Protein AF-A0A9P6ADE8-F1 (afdb_monomer)

Secondary structure (DSSP, 8-state):
-PPPPPHHHHHHHHHHHHHHHHHHHHHHHHHHHHHHTTTTTS----------TT-S--EEEEEEEE--STT--EEEEEEEE-SSS-HHHHHHHTTEEES-SSS-SEEEEHHHHHHHHHHHHHHTTSS-TT--

Sequence (132 aa):
MSASQPWWEKSKEIVADHWKHLLPTLVWPFMHWCQETSYGWHEGPGPVPINCECRKNSCRVEVTAVYMDHECRLENHLLSYCECHPLALTLLGIGLFPASLICPSIAFSLGHLLVVSKLFIHISPTLLPGAA

Radius of gyration: 17.83 Å; Cα contacts (8 Å, |Δi|>4): 152; chains: 1; bounding box: 40×43×54 Å

Nearest PDB structures (foldseek):
  7xt1-assembly1_A  TM=4.534E-01  e=1.500E+00  Bacillus subtilis subsp. subtilis str. 168
  4m8n-assembly1_A  TM=2.857E-01  e=2.223E+00  Danio rerio
  1xct-assembly1_L  TM=3.753E-01  e=4.011E+00  Finegoldia magna ATCC 29328
  4m8n-assembly1_D  TM=2.805E-01  e=3.756E+00  Danio rerio

Foldseek 3Di:
DDDDDDPVVVVVVVQVVVCVVCVVVVVVLLVVQCVQCVLVVRQAPAQDPPPDPVPPAWDWAWAFEFEPDPVRDTDIDTDIADPVRQPQSRQSNRQWGFPGRPHGNYIYGRSVVVVVVVCVVVVPPPPDPPDD

InterPro domains:
  IPR041320 CxC1-like cysteine cluster associated with KDZ transposases [PF18802] (50-119)

Organism: NCBI:txid1448309

pLDDT: mean 80.59, std 12.98, range [40.47, 95.62]

Mean predicted aligned error: 8.83 Å

Solvent-accessible surface area (backbone atoms only — not comparable to full-atom values): 7927 Å² total; per-residue (Å²): 133,83,79,77,76,60,71,64,60,59,48,50,52,54,52,52,52,52,45,67,67,46,50,72,71,46,50,61,56,48,54,50,44,31,63,76,8,63,55,59,78,40,84,57,66,61,79,73,78,84,85,64,86,75,80,76,56,76,46,75,48,64,26,38,36,41,38,80,59,102,79,54,47,75,46,79,43,83,42,73,27,30,90,92,46,40,57,63,58,54,32,32,57,53,45,24,41,60,77,40,90,88,73,40,58,39,24,36,32,43,44,47,52,53,51,54,52,52,46,56,67,70,69,58,80,74,86,65,91,79,87,125

Structure (mmCIF, N/CA/C/O backbone):
data_AF-A0A9P6ADE8-F1
#
_entry.id   AF-A0A9P6ADE8-F1
#
loop_
_atom_site.group_PDB
_atom_site.id
_atom_site.type_symbol
_atom_site.label_atom_id
_atom_site.label_alt_id
_atom_site.label_comp_id
_atom_site.label_asym_id
_atom_site.label_entity_id
_atom_site.label_seq_id
_atom_site.pdbx_PDB_ins_code
_atom_site.Cartn_x
_atom_site.Cartn_y
_atom_site.Cartn_z
_atom_site.occupancy
_atom_site.B_iso_or_equiv
_atom_site.auth_seq_id
_atom_site.auth_comp_id
_atom_site.auth_asym_id
_atom_site.auth_atom_id
_atom_site.pdbx_PDB_model_num
ATOM 1 N N . MET A 1 1 ? -16.025 -3.004 40.584 1.00 40.62 1 MET A N 1
ATOM 2 C CA . MET A 1 1 ? -15.854 -1.897 39.619 1.00 40.62 1 MET A CA 1
ATOM 3 C C . MET A 1 1 ? -15.059 -2.457 38.451 1.00 40.62 1 MET A C 1
ATOM 5 O O . MET A 1 1 ? -13.884 -2.742 38.627 1.00 40.62 1 MET A O 1
ATOM 9 N N . SER A 1 2 ? -15.719 -2.772 37.334 1.00 51.62 2 SER A N 1
ATOM 10 C CA . SER A 1 2 ? -15.047 -3.292 36.134 1.00 51.62 2 SER A CA 1
ATOM 11 C C . SER A 1 2 ? -14.236 -2.151 35.520 1.00 51.62 2 SER A C 1
ATOM 13 O O . SER A 1 2 ? -14.791 -1.087 35.252 1.00 51.62 2 SER A O 1
ATOM 15 N N . ALA A 1 3 ? -12.922 -2.340 35.386 1.00 62.91 3 ALA A N 1
ATOM 16 C CA . ALA A 1 3 ? -12.079 -1.412 34.651 1.00 62.91 3 ALA A CA 1
ATOM 17 C C . ALA A 1 3 ? -12.563 -1.406 33.196 1.00 62.91 3 ALA A C 1
ATOM 19 O O . ALA A 1 3 ? -12.548 -2.443 32.535 1.00 62.91 3 ALA A O 1
ATOM 20 N N . SER A 1 4 ? -13.045 -0.259 32.720 1.00 73.31 4 SER A N 1
ATOM 21 C CA . SER A 1 4 ? -13.403 -0.086 31.315 1.00 73.31 4 SER A CA 1
ATOM 22 C C . SER A 1 4 ? -12.169 -0.358 30.460 1.00 73.31 4 SER A C 1
ATOM 24 O O . SER A 1 4 ? -11.118 0.234 30.718 1.00 73.31 4 SER A O 1
ATOM 26 N N . GLN A 1 5 ? -12.294 -1.239 29.467 1.00 75.38 5 GLN A N 1
ATOM 27 C CA . GLN A 1 5 ? -11.192 -1.546 28.557 1.00 75.38 5 GLN A CA 1
ATOM 28 C C . GLN A 1 5 ? -10.618 -0.267 27.922 1.00 75.38 5 GLN A C 1
ATOM 30 O O . GLN A 1 5 ? -11.384 0.645 27.581 1.00 75.38 5 GLN A O 1
ATOM 35 N N . PRO A 1 6 ? -9.287 -0.185 27.740 1.00 84.56 6 PRO A N 1
ATOM 36 C CA . PRO A 1 6 ? -8.656 0.926 27.042 1.00 84.56 6 PRO A CA 1
ATOM 37 C C . PRO A 1 6 ? -9.214 1.091 25.623 1.00 84.56 6 PRO A C 1
ATOM 39 O O . PRO A 1 6 ? -9.385 0.121 24.889 1.00 84.56 6 PRO A O 1
ATOM 42 N N . TRP A 1 7 ? -9.434 2.334 25.190 1.00 82.25 7 TRP A N 1
ATOM 43 C CA . TRP A 1 7 ? -10.004 2.634 23.869 1.00 82.25 7 TRP A CA 1
ATOM 44 C C . TRP A 1 7 ? -9.193 2.043 22.698 1.00 82.25 7 TRP A C 1
ATOM 46 O O . TRP A 1 7 ? -9.773 1.690 21.673 1.00 82.25 7 TRP A O 1
ATOM 56 N N . TRP A 1 8 ? -7.872 1.887 22.854 1.00 81.44 8 TRP A N 1
ATOM 57 C CA . TRP A 1 8 ? -6.993 1.359 21.809 1.00 81.44 8 TRP A CA 1
ATOM 58 C C . TRP A 1 8 ? -7.169 -0.148 21.568 1.00 81.44 8 TRP A C 1
ATOM 60 O O . TRP A 1 8 ? -6.891 -0.605 20.460 1.00 81.44 8 TRP A O 1
ATOM 70 N N . GLU A 1 9 ? -7.631 -0.927 22.555 1.00 83.12 9 GLU A N 1
ATOM 71 C CA . GLU A 1 9 ? -7.931 -2.359 22.366 1.00 83.12 9 GLU A CA 1
ATOM 72 C C . GLU A 1 9 ? -9.089 -2.517 21.384 1.00 83.12 9 GLU A C 1
ATOM 74 O O . GLU A 1 9 ? -8.964 -3.199 20.368 1.00 83.12 9 GLU A O 1
ATOM 79 N N . LYS A 1 10 ? -10.159 -1.751 21.610 1.00 81.50 10 LYS A N 1
ATOM 80 C CA . LYS A 1 10 ? -11.305 -1.678 20.704 1.00 81.50 10 LYS A CA 1
ATOM 81 C C . LYS A 1 10 ? -10.906 -1.182 19.308 1.00 81.50 10 LYS A C 1
ATOM 83 O O . LYS A 1 10 ? -11.407 -1.680 18.305 1.00 81.50 10 LYS A O 1
ATOM 88 N N . SER A 1 11 ? -9.975 -0.229 19.211 1.00 80.38 11 SER A N 1
ATOM 89 C CA . SER A 1 11 ? -9.445 0.221 17.915 1.00 80.38 11 SER A CA 1
ATOM 90 C C . SER A 1 11 ? -8.688 -0.882 17.167 1.00 80.38 11 SER A C 1
ATOM 92 O O . SER A 1 11 ? -8.835 -0.990 15.951 1.00 80.38 11 SER A O 1
ATOM 94 N N . LYS A 1 12 ? -7.905 -1.717 17.864 1.00 82.62 12 LYS A N 1
ATOM 95 C CA . LYS A 1 12 ? -7.206 -2.860 17.250 1.00 82.62 12 LYS A CA 1
ATOM 96 C C . LYS A 1 12 ? -8.185 -3.895 16.708 1.00 82.62 12 LYS A C 1
ATOM 98 O O . LYS A 1 12 ? -7.957 -4.405 15.617 1.00 82.62 12 LYS A O 1
ATOM 103 N N . GLU A 1 13 ? -9.267 -4.172 17.432 1.00 85.81 13 GLU A N 1
ATOM 104 C CA . GLU A 1 13 ? -10.316 -5.094 16.983 1.00 85.81 13 GLU A CA 1
ATOM 105 C C . GLU A 1 13 ? -10.985 -4.607 15.695 1.00 85.81 13 GLU A C 1
ATOM 107 O O . GLU A 1 13 ? -11.082 -5.372 14.740 1.00 85.81 13 GLU A O 1
ATOM 112 N N . ILE A 1 14 ? -11.354 -3.324 15.626 1.00 84.50 14 ILE A N 1
ATOM 113 C CA . ILE A 1 14 ? -11.947 -2.716 14.422 1.00 84.50 14 ILE A CA 1
ATOM 114 C C . ILE A 1 14 ? -10.989 -2.812 13.227 1.00 84.50 14 ILE A C 1
ATOM 116 O O . ILE A 1 14 ? -11.385 -3.208 12.132 1.00 84.50 14 ILE A O 1
ATOM 120 N N . VAL A 1 15 ? -9.711 -2.476 13.431 1.00 82.62 15 VAL A N 1
ATOM 121 C CA . VAL A 1 15 ? -8.692 -2.566 12.375 1.00 82.62 15 VAL A CA 1
ATOM 122 C C . VAL A 1 15 ? -8.507 -4.013 11.918 1.00 82.62 15 VAL A C 1
ATOM 124 O O . VAL A 1 15 ? -8.448 -4.271 10.717 1.00 82.62 15 VAL A O 1
ATOM 127 N N . ALA A 1 16 ? -8.427 -4.962 12.853 1.00 85.44 16 ALA A N 1
ATOM 128 C CA . ALA A 1 16 ? -8.290 -6.378 12.539 1.00 85.44 16 ALA A CA 1
ATOM 129 C C . ALA A 1 16 ? -9.497 -6.906 11.752 1.00 85.44 16 ALA A C 1
ATOM 131 O O . ALA A 1 16 ? -9.320 -7.675 10.810 1.00 85.44 16 ALA A O 1
ATOM 132 N N . ASP A 1 17 ? -10.709 -6.475 12.101 1.00 88.00 17 ASP A N 1
ATOM 133 C CA . ASP A 1 17 ? -11.932 -6.850 11.396 1.00 88.00 17 ASP A CA 1
ATOM 134 C C . ASP A 1 17 ? -11.947 -6.316 9.956 1.00 88.00 17 ASP A C 1
ATOM 136 O O . ASP A 1 17 ? -12.165 -7.070 9.008 1.00 88.00 17 ASP A O 1
ATOM 140 N N . HIS A 1 18 ? -11.555 -5.053 9.759 1.00 84.12 18 HIS A N 1
ATOM 141 C CA . HIS A 1 18 ? -11.372 -4.485 8.421 1.00 84.12 18 HIS A CA 1
ATOM 142 C C . HIS A 1 18 ? -10.348 -5.270 7.589 1.00 84.12 18 HIS A C 1
ATOM 144 O O . HIS A 1 18 ? -10.596 -5.550 6.414 1.00 84.12 18 HIS A O 1
ATOM 150 N N . TRP A 1 19 ? -9.214 -5.667 8.180 1.00 82.69 19 TRP A N 1
ATOM 151 C CA . TRP A 1 19 ? -8.219 -6.487 7.482 1.00 82.69 19 TRP A CA 1
ATOM 152 C C . TRP A 1 19 ? -8.779 -7.850 7.073 1.00 82.69 19 TRP A C 1
ATOM 154 O O . TRP A 1 19 ? -8.527 -8.281 5.951 1.00 82.69 19 TRP A O 1
ATOM 164 N N . LYS A 1 20 ? -9.574 -8.516 7.920 1.00 87.69 20 LYS A N 1
ATOM 165 C CA . LYS A 1 20 ? -10.188 -9.810 7.569 1.00 87.69 20 LYS A CA 1
ATOM 166 C C . LYS A 1 20 ? -11.055 -9.719 6.316 1.00 87.69 20 LYS A C 1
ATOM 168 O O . LYS A 1 20 ? -11.028 -10.634 5.499 1.00 87.69 20 LYS A O 1
ATOM 173 N N . HIS A 1 21 ? -11.798 -8.626 6.159 1.00 86.69 21 HIS A N 1
ATOM 174 C CA . HIS A 1 21 ? -12.663 -8.420 5.000 1.00 86.69 21 HIS A CA 1
ATOM 175 C C . HIS A 1 21 ? -11.904 -7.952 3.758 1.00 86.69 21 HIS A C 1
ATOM 177 O O . HIS A 1 21 ? -12.234 -8.370 2.650 1.00 86.69 21 HIS A O 1
ATOM 183 N N . LEU A 1 22 ? -10.882 -7.112 3.930 1.00 83.31 22 LEU A N 1
ATOM 184 C CA . LEU A 1 22 ? -10.162 -6.517 2.811 1.00 83.31 22 LEU A CA 1
ATOM 185 C C . LEU A 1 22 ? -9.057 -7.422 2.253 1.00 83.31 22 LEU A C 1
ATOM 187 O O . LEU A 1 22 ? -8.899 -7.494 1.042 1.00 83.31 22 LEU A O 1
ATOM 191 N N . LEU A 1 23 ? -8.296 -8.136 3.092 1.00 86.94 23 LEU A N 1
ATOM 192 C CA . LEU A 1 23 ? -7.164 -8.959 2.631 1.00 86.94 23 LEU A CA 1
ATOM 193 C C . LEU A 1 23 ? -7.522 -9.902 1.474 1.00 86.94 23 LEU A C 1
ATOM 195 O O . LEU A 1 23 ? -6.772 -9.914 0.497 1.00 86.94 23 LEU A O 1
ATOM 199 N N . PRO A 1 24 ? -8.649 -10.645 1.509 1.00 91.25 24 PRO A N 1
ATOM 200 C CA . PRO A 1 24 ? -9.014 -11.533 0.410 1.00 91.25 24 PRO A CA 1
ATOM 201 C C . PRO A 1 24 ? -9.168 -10.805 -0.930 1.00 91.25 24 PRO A C 1
ATOM 203 O O . PRO A 1 24 ? -8.824 -11.362 -1.970 1.00 91.25 24 PRO A O 1
ATOM 206 N N . THR A 1 25 ? -9.631 -9.551 -0.923 1.00 87.69 25 THR A N 1
ATOM 207 C CA . THR A 1 25 ? -9.820 -8.765 -2.152 1.00 87.69 25 THR A CA 1
ATOM 208 C C . THR A 1 25 ? -8.502 -8.250 -2.726 1.00 87.69 25 THR A C 1
ATOM 210 O O . THR A 1 25 ? -8.449 -7.890 -3.896 1.00 87.69 25 THR A O 1
ATOM 213 N N . LEU A 1 26 ? -7.438 -8.203 -1.920 1.00 88.44 26 LEU A N 1
ATOM 214 C CA . LEU A 1 26 ? -6.114 -7.720 -2.321 1.00 88.44 26 LEU A CA 1
ATOM 215 C C . LEU A 1 26 ? -5.254 -8.804 -2.984 1.00 88.44 26 LEU A C 1
ATOM 217 O O . LEU A 1 26 ? -4.299 -8.472 -3.682 1.00 88.44 26 LEU A O 1
ATOM 221 N N . VAL A 1 27 ? -5.590 -10.086 -2.794 1.00 91.69 27 VAL A N 1
ATOM 222 C CA . VAL A 1 27 ? -4.778 -11.223 -3.259 1.00 91.69 27 VAL A CA 1
ATOM 223 C C . VAL A 1 27 ? -4.583 -11.203 -4.774 1.00 91.69 27 VAL A C 1
ATOM 225 O O . VAL A 1 27 ? -3.450 -11.238 -5.248 1.00 91.69 27 VAL A O 1
ATOM 228 N N . TRP A 1 28 ? -5.672 -11.120 -5.538 1.00 91.31 28 TRP A N 1
ATOM 229 C CA . TRP A 1 28 ? -5.603 -11.105 -7.001 1.00 91.31 28 TRP A CA 1
ATOM 230 C C . TRP A 1 28 ? -4.869 -9.879 -7.561 1.00 91.31 28 TRP A C 1
ATOM 232 O O . TRP A 1 28 ? -3.949 -10.076 -8.353 1.00 91.31 28 TRP A O 1
ATOM 242 N N . PRO A 1 29 ? -5.186 -8.642 -7.133 1.00 89.31 29 PRO A N 1
ATOM 243 C CA . PRO A 1 29 ? -4.422 -7.450 -7.504 1.00 89.31 29 PRO A CA 1
ATOM 244 C C . PRO A 1 29 ? -2.929 -7.572 -7.205 1.00 89.31 29 PRO A C 1
ATOM 246 O O . PRO A 1 29 ? -2.102 -7.222 -8.039 1.00 89.31 29 PRO A O 1
ATOM 249 N N . PHE A 1 30 ? -2.573 -8.117 -6.041 1.00 90.69 30 PHE A N 1
ATOM 250 C CA . PHE A 1 30 ? -1.179 -8.351 -5.686 1.00 90.69 30 PHE A CA 1
ATOM 251 C C . PHE A 1 30 ? -0.506 -9.366 -6.622 1.00 90.69 30 PHE A C 1
ATOM 253 O O . PHE A 1 30 ? 0.605 -9.121 -7.091 1.00 90.69 30 PHE A O 1
ATOM 260 N N . MET A 1 31 ? -1.164 -10.491 -6.926 1.00 92.19 31 MET A N 1
ATOM 261 C CA . MET A 1 31 ? -0.628 -11.487 -7.862 1.00 92.19 31 MET A CA 1
ATOM 262 C C . MET A 1 31 ? -0.468 -10.917 -9.274 1.00 92.19 31 MET A C 1
ATOM 264 O O . MET A 1 31 ? 0.548 -11.174 -9.914 1.00 92.19 31 MET A O 1
ATOM 268 N N . HIS A 1 32 ? -1.439 -10.128 -9.737 1.00 90.81 32 HIS A N 1
ATOM 269 C CA . HIS A 1 32 ? -1.380 -9.438 -11.023 1.00 90.81 32 HIS A CA 1
ATOM 270 C C . HIS A 1 32 ? -0.185 -8.487 -11.077 1.00 90.81 32 HIS A C 1
ATOM 272 O O . HIS A 1 32 ? 0.654 -8.599 -11.966 1.00 90.81 32 HIS A O 1
ATOM 278 N N . TRP A 1 33 ? -0.041 -7.637 -10.057 1.00 90.88 33 TRP A N 1
ATOM 279 C CA . TRP A 1 33 ? 1.108 -6.750 -9.924 1.00 90.88 33 TRP A CA 1
ATOM 280 C C . TRP A 1 33 ? 2.433 -7.526 -9.931 1.00 90.88 33 TRP A C 1
ATOM 282 O O . TRP A 1 33 ? 3.371 -7.137 -10.625 1.00 90.88 33 TRP A O 1
ATOM 292 N N . CYS A 1 34 ? 2.523 -8.655 -9.218 1.00 90.50 34 CYS A N 1
ATOM 293 C CA . CYS A 1 34 ? 3.728 -9.490 -9.217 1.00 90.50 34 CYS A CA 1
ATOM 294 C C . CYS A 1 34 ? 4.071 -10.015 -10.614 1.00 90.50 34 CYS A C 1
ATOM 296 O O . CYS A 1 34 ? 5.244 -10.040 -10.974 1.00 90.50 34 CYS A O 1
ATOM 298 N N . GLN A 1 35 ? 3.070 -10.444 -11.385 1.00 90.94 35 GLN A N 1
ATOM 299 C CA . GLN A 1 35 ? 3.276 -10.952 -12.740 1.00 90.94 35 GLN A CA 1
ATOM 300 C C . GLN A 1 35 ? 3.743 -9.843 -13.686 1.00 90.94 35 GLN A C 1
ATOM 302 O O . GLN A 1 35 ? 4.747 -10.017 -14.371 1.00 90.94 35 GLN A O 1
ATOM 307 N N . GLU A 1 36 ? 3.068 -8.693 -13.687 1.00 90.31 36 GLU A N 1
ATOM 308 C CA . GLU A 1 36 ? 3.387 -7.582 -14.593 1.00 90.31 36 GLU A CA 1
ATOM 309 C C . GLU A 1 36 ? 4.753 -6.961 -14.309 1.00 90.31 36 GLU A C 1
ATOM 311 O O . GLU A 1 36 ? 5.521 -6.672 -15.223 1.00 90.31 36 GLU A O 1
ATOM 316 N N . THR A 1 37 ? 5.081 -6.784 -13.032 1.00 88.38 37 THR A N 1
ATOM 317 C CA . THR A 1 37 ? 6.321 -6.116 -12.613 1.00 88.38 37 THR A CA 1
ATOM 318 C C . THR A 1 37 ? 7.480 -7.082 -12.408 1.00 88.38 37 THR A C 1
ATOM 320 O O . THR A 1 37 ? 8.563 -6.670 -11.993 1.00 88.38 37 THR A O 1
ATOM 323 N N . SER A 1 38 ? 7.259 -8.380 -12.642 1.00 89.88 38 SER A N 1
ATOM 324 C CA . SER A 1 38 ? 8.180 -9.445 -12.241 1.00 89.88 38 SER A CA 1
ATOM 325 C C . SER A 1 38 ? 8.617 -9.298 -10.782 1.00 89.88 38 SER A C 1
ATOM 327 O O . SER A 1 38 ? 9.802 -9.329 -10.502 1.00 89.88 38 SER A O 1
ATOM 329 N N . TYR A 1 39 ? 7.677 -9.128 -9.845 1.00 87.88 39 TYR A N 1
ATOM 330 C CA . TYR A 1 39 ? 7.922 -8.875 -8.413 1.00 87.88 39 TYR A CA 1
ATOM 331 C C . TYR A 1 39 ? 8.635 -7.544 -8.106 1.00 87.88 39 TYR A C 1
ATOM 333 O O . TYR A 1 39 ? 9.443 -7.464 -7.179 1.00 87.88 39 TYR A O 1
ATOM 341 N N . GLY A 1 40 ? 8.337 -6.495 -8.872 1.00 85.00 40 GLY A N 1
ATOM 342 C CA . GLY A 1 40 ? 8.924 -5.163 -8.713 1.00 85.00 40 GLY A CA 1
ATOM 343 C C . GLY A 1 40 ? 10.318 -4.998 -9.326 1.00 85.00 40 GLY A C 1
ATOM 344 O O . GLY A 1 40 ? 10.994 -4.024 -9.008 1.00 85.00 40 GLY A O 1
ATOM 345 N N . TRP A 1 41 ? 10.761 -5.930 -10.176 1.00 81.94 41 TRP A N 1
ATOM 346 C CA . TRP A 1 41 ? 12.008 -5.806 -10.944 1.00 81.94 41 TRP A CA 1
ATOM 347 C C . TRP A 1 41 ? 11.862 -4.890 -12.164 1.00 81.94 41 TRP A C 1
ATOM 349 O O . TRP A 1 41 ? 12.840 -4.293 -12.612 1.00 81.94 41 TRP A O 1
ATOM 359 N N . HIS A 1 42 ? 10.647 -4.777 -12.694 1.00 83.69 42 HIS A N 1
ATOM 360 C CA . HIS A 1 42 ? 10.282 -3.839 -13.746 1.00 83.69 42 HIS A CA 1
ATOM 361 C C . HIS A 1 42 ? 9.368 -2.750 -13.190 1.00 83.69 42 HIS A C 1
ATOM 363 O O . HIS A 1 42 ? 8.637 -2.974 -12.220 1.00 83.69 42 HIS A O 1
ATOM 369 N N . GLU A 1 43 ? 9.405 -1.572 -13.815 1.00 73.50 43 GLU A N 1
ATOM 370 C CA . GLU A 1 43 ? 8.462 -0.500 -13.503 1.00 73.50 43 GLU A CA 1
ATOM 371 C C . GLU A 1 43 ? 7.033 -1.004 -13.707 1.00 73.50 43 GLU A C 1
ATOM 373 O O . GLU A 1 43 ? 6.705 -1.612 -14.728 1.00 73.50 43 GLU A O 1
ATOM 378 N N . GLY A 1 44 ? 6.191 -0.784 -12.699 1.00 69.25 44 GLY A N 1
ATOM 379 C CA . GLY A 1 44 ? 4.781 -1.111 -12.812 1.00 69.25 44 GLY A CA 1
ATOM 380 C C . GLY A 1 44 ? 4.061 -0.178 -13.775 1.00 69.25 44 GLY A C 1
ATOM 381 O O . GLY A 1 44 ? 4.548 0.924 -14.053 1.00 69.25 44 GLY A O 1
ATOM 382 N N . PRO A 1 45 ? 2.873 -0.580 -14.255 1.00 64.19 45 PRO A N 1
ATOM 383 C CA . PRO A 1 45 ? 1.965 0.381 -14.851 1.00 64.19 45 PRO A CA 1
ATOM 384 C C . PRO A 1 45 ? 1.739 1.463 -13.790 1.00 64.19 45 PRO A C 1
ATOM 386 O O . PRO A 1 45 ? 1.283 1.173 -12.686 1.00 64.19 45 PRO A O 1
ATOM 389 N N . GLY A 1 46 ? 2.168 2.695 -14.072 1.00 64.56 46 GLY A N 1
ATOM 390 C CA . GLY A 1 46 ? 2.008 3.819 -13.151 1.00 64.56 46 GLY A CA 1
ATOM 391 C 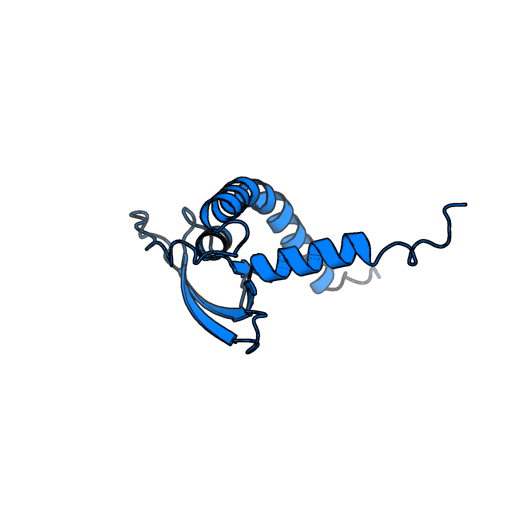C . GLY A 1 46 ? 0.541 4.017 -12.734 1.00 64.56 46 GLY A C 1
ATOM 392 O O . GLY A 1 46 ? -0.343 3.314 -13.225 1.00 64.56 46 GLY A O 1
ATOM 393 N N . PRO A 1 47 ? 0.240 4.981 -11.846 1.00 63.94 47 PRO A N 1
ATOM 394 C CA . PRO A 1 47 ? -1.112 5.186 -11.324 1.00 63.94 47 PRO A CA 1
ATOM 395 C C . PRO A 1 47 ? -2.153 5.212 -12.438 1.00 63.94 47 PRO A C 1
ATOM 397 O O . PRO A 1 47 ? -2.236 6.169 -13.207 1.00 63.94 47 PRO A O 1
ATOM 400 N N . VAL A 1 48 ? -2.960 4.149 -12.510 1.00 63.00 48 VAL A N 1
ATOM 401 C CA . VAL A 1 48 ? -4.093 4.100 -13.426 1.00 63.00 48 VAL A CA 1
ATOM 402 C C . VAL A 1 48 ? -5.109 5.112 -12.903 1.00 63.00 48 VAL A C 1
ATOM 404 O O . VAL A 1 48 ? -5.536 5.001 -11.747 1.00 63.00 48 VAL A O 1
ATOM 407 N N . PRO A 1 49 ? -5.499 6.118 -13.704 1.00 62.50 49 PRO A N 1
ATOM 408 C CA . PRO A 1 49 ? -6.512 7.070 -13.287 1.00 62.50 49 PRO A CA 1
ATOM 409 C C . PRO A 1 49 ? -7.781 6.316 -12.899 1.00 62.50 49 PRO A C 1
ATOM 411 O O . PRO A 1 49 ? -8.307 5.524 -13.684 1.00 62.50 49 PRO A O 1
ATOM 414 N N . ILE A 1 50 ? -8.285 6.563 -11.689 1.00 64.81 50 ILE A N 1
ATOM 415 C CA . ILE A 1 50 ? -9.567 6.001 -11.265 1.00 64.81 50 ILE A CA 1
ATOM 416 C C . ILE A 1 50 ? -10.664 6.698 -12.065 1.00 64.81 50 ILE A C 1
ATOM 418 O O . ILE A 1 50 ? -11.207 7.725 -11.659 1.00 64.81 50 ILE A O 1
ATOM 422 N N . ASN A 1 51 ? -11.015 6.113 -1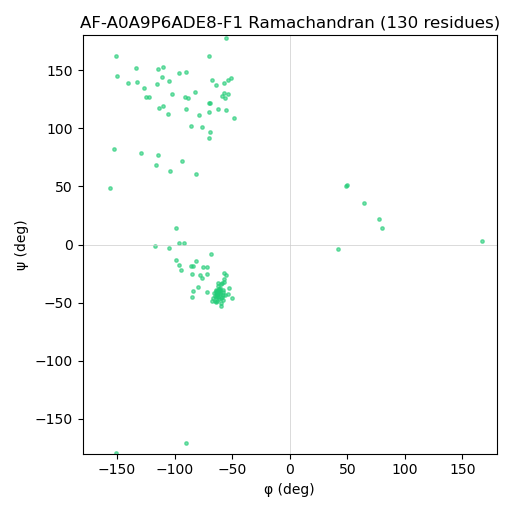3.204 1.00 62.00 51 ASN A N 1
ATOM 423 C CA . ASN A 1 51 ? -12.168 6.504 -14.001 1.00 62.00 51 ASN A CA 1
ATOM 424 C C . ASN A 1 51 ? -13.428 5.859 -13.407 1.00 62.00 51 ASN A C 1
ATOM 426 O O . ASN A 1 51 ? -14.090 5.043 -14.039 1.00 62.00 51 ASN A O 1
ATOM 430 N N . CYS A 1 52 ? -13.738 6.185 -12.147 1.00 69.50 52 CYS A N 1
ATOM 431 C CA . CYS A 1 52 ? -14.989 5.760 -11.527 1.00 69.50 52 CYS A CA 1
ATOM 432 C C . CYS A 1 52 ? -16.069 6.810 -11.776 1.00 69.50 52 CYS A C 1
ATOM 434 O O . CYS A 1 52 ? -16.008 7.922 -11.251 1.00 69.50 52 CYS A O 1
ATOM 436 N N . GLU A 1 53 ? -17.117 6.433 -12.505 1.00 70.12 53 GLU A N 1
ATOM 437 C CA . GLU A 1 53 ? -18.306 7.275 -12.702 1.00 70.12 53 GLU A CA 1
ATOM 438 C C . GLU A 1 53 ? -19.132 7.450 -11.426 1.00 70.12 53 GLU A C 1
ATOM 440 O O . GLU A 1 53 ? -20.047 8.271 -11.377 1.00 70.12 53 GLU A O 1
ATOM 445 N N . CYS A 1 54 ? -18.789 6.707 -10.370 1.00 70.06 54 CYS A N 1
ATOM 446 C CA . CYS A 1 54 ? -19.539 6.671 -9.131 1.00 70.06 54 CYS A CA 1
ATOM 447 C C . CYS A 1 54 ? -19.748 8.056 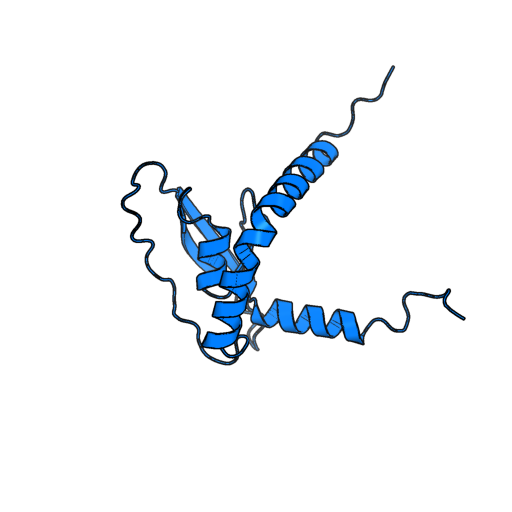-8.504 1.00 70.06 54 CYS A C 1
ATOM 4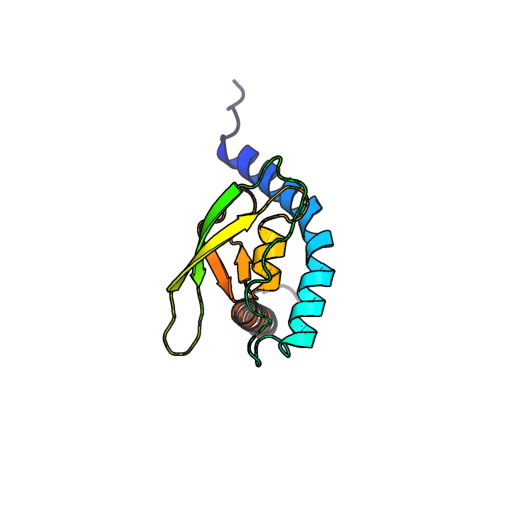49 O O . CYS A 1 54 ? -20.747 8.183 -7.807 1.00 70.06 54 CYS A O 1
ATOM 451 N N . ARG A 1 55 ? -18.871 9.058 -8.761 1.00 58.06 55 ARG A N 1
ATOM 452 C CA . ARG A 1 55 ? -18.904 10.502 -8.371 1.00 58.06 55 ARG A CA 1
ATOM 453 C C . ARG A 1 55 ? -19.351 10.856 -6.937 1.00 58.06 55 ARG A C 1
ATOM 455 O O . ARG A 1 55 ? -19.324 12.023 -6.569 1.00 58.06 55 ARG A O 1
ATOM 462 N N . LYS A 1 56 ? -19.758 9.886 -6.123 1.00 56.06 56 LYS A N 1
ATOM 463 C CA . LYS A 1 56 ? -20.533 10.072 -4.898 1.00 56.06 56 LYS A CA 1
ATOM 464 C C . LYS A 1 56 ? -19.678 10.112 -3.647 1.00 56.06 56 LYS A C 1
ATOM 466 O O . LYS A 1 56 ? -20.176 10.626 -2.667 1.00 56.06 56 LYS A O 1
ATOM 471 N N . ASN A 1 57 ? -18.434 9.633 -3.685 1.00 60.25 57 ASN A N 1
ATOM 472 C CA . ASN A 1 57 ? -17.516 9.599 -2.539 1.00 60.25 57 ASN A CA 1
ATOM 473 C C . ASN A 1 57 ? -16.049 9.558 -3.018 1.00 60.25 57 ASN A C 1
ATOM 475 O O . ASN A 1 57 ? -15.283 8.682 -2.625 1.00 60.25 57 ASN A O 1
ATOM 479 N N . SER A 1 58 ? -15.656 10.441 -3.947 1.00 69.44 58 SER A N 1
ATOM 480 C CA . SER A 1 58 ? -14.243 10.549 -4.334 1.00 69.44 58 SER A CA 1
ATOM 481 C C . SER A 1 58 ? -13.478 11.291 -3.238 1.00 69.44 58 SER A C 1
ATOM 483 O O . SER A 1 58 ? -13.546 12.518 -3.151 1.00 69.44 58 SER A O 1
ATOM 485 N N . CYS A 1 59 ? -12.765 10.548 -2.403 1.00 78.00 59 CYS A N 1
ATOM 486 C CA . CYS A 1 59 ? -11.872 11.102 -1.398 1.00 78.00 59 CYS A CA 1
ATOM 487 C C . CYS A 1 59 ? -10.475 11.271 -1.994 1.00 78.00 59 CYS A C 1
ATOM 489 O O . CYS A 1 59 ? -10.060 10.500 -2.862 1.00 78.00 59 CYS A O 1
ATOM 491 N N . ARG A 1 60 ? -9.748 12.286 -1.526 1.00 85.56 60 ARG A N 1
ATOM 492 C CA . ARG A 1 60 ? -8.332 12.480 -1.839 1.00 85.56 60 ARG A CA 1
ATOM 493 C C . ARG A 1 60 ? -7.519 12.353 -0.569 1.00 85.56 60 ARG A C 1
ATOM 495 O O . ARG A 1 60 ? -7.920 12.875 0.467 1.00 85.56 60 ARG A O 1
ATOM 502 N N . VAL A 1 61 ? -6.390 11.674 -0.667 1.00 87.75 61 VAL A N 1
ATOM 503 C CA . VAL A 1 61 ? -5.466 11.475 0.443 1.00 87.75 61 VAL A CA 1
ATOM 504 C C . VAL A 1 61 ? -4.042 11.581 -0.073 1.00 87.75 61 VAL A C 1
ATOM 506 O O . VAL A 1 61 ? -3.732 11.109 -1.166 1.00 87.75 61 VAL A O 1
ATOM 509 N N . GLU A 1 62 ? -3.193 12.237 0.705 1.00 92.19 62 GLU A N 1
ATOM 510 C CA . GLU A 1 62 ? -1.754 12.222 0.488 1.00 92.19 62 GLU A CA 1
ATOM 511 C C . GLU A 1 62 ? -1.163 11.064 1.293 1.00 92.19 62 GLU A C 1
ATOM 513 O O . GLU A 1 62 ? -1.417 10.940 2.492 1.00 92.19 62 GLU A O 1
ATOM 518 N N . VAL A 1 63 ? -0.406 10.202 0.620 1.00 93.06 63 VAL A N 1
ATOM 519 C CA . VAL A 1 63 ? 0.271 9.060 1.235 1.00 93.06 63 VAL A CA 1
ATOM 520 C C . VAL A 1 63 ? 1.761 9.183 0.963 1.00 93.06 63 VAL A C 1
ATOM 522 O O . VAL A 1 63 ? 2.172 9.288 -0.191 1.00 93.06 63 VAL A O 1
ATOM 525 N N . THR A 1 64 ? 2.577 9.129 2.010 1.00 95.62 64 THR A N 1
ATOM 526 C CA . THR A 1 64 ? 4.030 9.037 1.870 1.00 95.62 64 THR A CA 1
ATOM 527 C C . THR A 1 64 ? 4.412 7.594 1.547 1.00 95.62 64 THR A C 1
ATOM 529 O O . THR A 1 64 ? 4.269 6.686 2.368 1.00 95.62 64 THR A O 1
ATOM 532 N N . ALA A 1 65 ? 4.885 7.375 0.328 1.00 93.75 65 ALA A N 1
ATOM 533 C CA . ALA A 1 65 ? 5.426 6.115 -0.139 1.00 93.75 65 ALA A CA 1
ATOM 534 C C . ALA A 1 65 ? 6.890 5.969 0.284 1.00 93.75 65 ALA A C 1
ATOM 536 O O . ALA A 1 65 ? 7.705 6.867 0.078 1.00 93.75 65 ALA A O 1
ATOM 537 N N . VAL A 1 66 ? 7.211 4.814 0.858 1.00 93.94 66 VAL A N 1
ATOM 538 C CA . VAL A 1 66 ? 8.555 4.440 1.290 1.00 93.94 66 VAL A CA 1
ATOM 539 C C . VAL A 1 66 ? 9.117 3.413 0.317 1.00 93.94 66 VAL A C 1
ATOM 541 O O . VAL A 1 66 ? 8.664 2.260 0.275 1.00 93.94 66 VAL A O 1
ATOM 544 N N . TYR A 1 67 ? 10.135 3.822 -0.431 1.00 90.56 67 TYR A N 1
ATOM 545 C CA . TYR A 1 67 ? 10.920 2.954 -1.297 1.00 90.56 67 TYR A CA 1
ATOM 546 C C . TYR A 1 67 ? 12.245 2.636 -0.601 1.00 90.56 67 TYR A C 1
ATOM 548 O O . TYR A 1 67 ? 12.939 3.528 -0.127 1.00 90.56 67 TYR A O 1
ATOM 556 N N . MET A 1 68 ? 12.597 1.353 -0.518 1.00 81.94 68 MET A N 1
ATOM 557 C CA . MET A 1 68 ? 13.920 0.922 -0.047 1.00 81.94 68 MET A CA 1
ATOM 558 C C . MET A 1 68 ? 14.774 0.496 -1.234 1.00 81.94 68 MET A C 1
ATOM 560 O O . MET A 1 68 ? 15.116 -0.672 -1.397 1.00 81.94 68 MET A O 1
ATOM 564 N N . ASP A 1 69 ? 15.040 1.463 -2.102 1.00 81.19 69 ASP A N 1
ATOM 565 C CA . ASP A 1 69 ? 16.094 1.382 -3.104 1.00 81.19 69 ASP A CA 1
ATOM 566 C C . ASP A 1 69 ? 17.411 1.933 -2.528 1.00 81.19 69 ASP A C 1
ATOM 568 O O . ASP A 1 69 ? 17.523 2.188 -1.329 1.00 81.19 69 ASP A O 1
ATOM 572 N N . HIS A 1 70 ? 18.430 2.105 -3.374 1.00 81.69 70 HIS A N 1
ATOM 573 C CA . HIS A 1 70 ? 19.743 2.606 -2.955 1.00 81.69 70 HIS A CA 1
ATOM 574 C C . HIS A 1 70 ? 19.683 3.986 -2.263 1.00 81.69 70 HIS A C 1
ATOM 576 O O . HIS A 1 70 ? 20.572 4.320 -1.483 1.00 81.69 70 HIS A O 1
ATOM 582 N N . GLU A 1 71 ? 18.654 4.790 -2.535 1.00 84.81 71 GLU A N 1
ATOM 583 C CA . GLU A 1 71 ? 18.527 6.164 -2.039 1.00 84.81 71 GLU A CA 1
ATOM 584 C C . GLU A 1 71 ? 17.509 6.299 -0.899 1.00 84.81 71 GLU A C 1
ATOM 586 O O . GLU A 1 71 ? 17.368 7.387 -0.342 1.00 84.81 71 GLU A O 1
ATOM 591 N N . CYS A 1 72 ? 16.824 5.213 -0.518 1.00 86.06 72 CYS A N 1
ATOM 592 C CA . CYS A 1 72 ? 15.771 5.215 0.500 1.00 86.06 72 CYS A CA 1
ATOM 593 C C . CYS A 1 72 ? 14.728 6.321 0.256 1.00 86.06 72 CYS A C 1
ATOM 595 O O . CYS A 1 72 ? 14.437 7.129 1.146 1.00 86.06 72 CYS A O 1
ATOM 597 N N . ARG A 1 73 ? 14.194 6.394 -0.970 1.00 91.25 73 ARG A N 1
ATOM 598 C CA . ARG A 1 73 ? 13.308 7.493 -1.373 1.00 91.25 73 ARG A CA 1
ATOM 599 C C . ARG A 1 73 ? 12.002 7.521 -0.573 1.00 91.25 73 ARG A C 1
ATOM 601 O O . ARG A 1 73 ? 11.336 6.502 -0.370 1.00 91.25 73 ARG A O 1
ATOM 608 N N . LEU A 1 74 ? 11.612 8.734 -0.185 1.00 94.25 74 LEU A N 1
ATOM 609 C CA . LEU A 1 74 ? 10.301 9.062 0.368 1.00 94.25 74 LEU A CA 1
ATOM 610 C C . LEU A 1 74 ? 9.577 9.969 -0.625 1.00 94.25 74 LEU A C 1
ATOM 612 O O . LEU A 1 74 ? 10.043 11.072 -0.903 1.00 94.25 74 LEU A O 1
ATOM 616 N N . GLU A 1 75 ? 8.446 9.514 -1.153 1.00 92.88 75 GLU A N 1
ATOM 617 C CA . GLU A 1 75 ? 7.686 10.254 -2.164 1.00 92.88 75 GLU A CA 1
ATOM 618 C C . GLU A 1 75 ? 6.235 10.422 -1.725 1.00 92.88 75 GLU A C 1
ATOM 620 O O . GLU A 1 75 ? 5.600 9.470 -1.278 1.00 92.88 75 GLU A O 1
ATOM 625 N N . ASN A 1 76 ? 5.680 11.621 -1.876 1.00 93.25 76 ASN A N 1
ATOM 626 C CA . ASN A 1 76 ? 4.272 11.852 -1.580 1.00 93.25 76 ASN A CA 1
ATOM 627 C C . ASN A 1 76 ? 3.413 11.577 -2.814 1.00 93.25 76 ASN A C 1
ATOM 629 O O . ASN A 1 76 ? 3.615 12.164 -3.876 1.00 93.25 76 ASN A O 1
ATOM 633 N N . HIS A 1 77 ? 2.410 10.720 -2.645 1.00 89.75 77 HIS A N 1
ATOM 634 C CA . HIS A 1 77 ? 1.428 10.390 -3.670 1.00 89.75 77 HIS A CA 1
ATOM 635 C C . HIS A 1 77 ? 0.073 10.978 -3.294 1.00 89.75 77 HIS A C 1
ATOM 637 O O . HIS A 1 77 ? -0.509 10.613 -2.271 1.00 89.75 77 HIS A O 1
ATOM 643 N N . LEU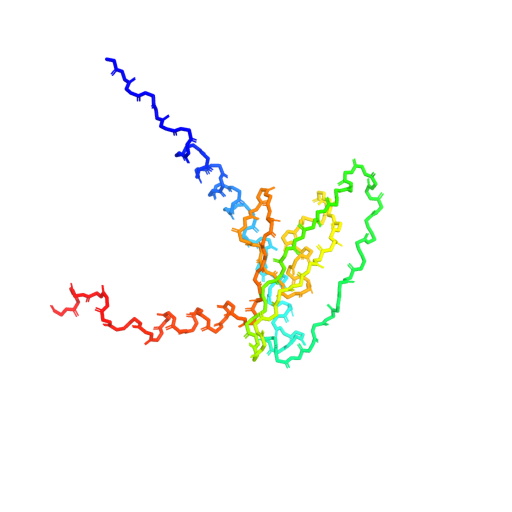 A 1 78 ? -0.454 11.872 -4.136 1.00 89.75 78 LEU A N 1
ATOM 644 C CA . LEU A 1 78 ? -1.825 12.362 -4.012 1.00 89.75 78 LEU A CA 1
ATOM 645 C C . LEU A 1 78 ? -2.770 11.398 -4.732 1.00 89.75 78 LEU A C 1
ATOM 647 O O . LEU A 1 78 ? -2.895 11.421 -5.956 1.00 89.75 78 LEU A O 1
ATOM 651 N N . LEU A 1 79 ? -3.451 10.557 -3.961 1.00 86.50 79 LEU A N 1
ATOM 652 C CA . LEU A 1 79 ? -4.305 9.498 -4.480 1.00 86.50 79 LEU A CA 1
ATOM 653 C C . LEU A 1 79 ? -5.774 9.869 -4.338 1.00 86.50 79 LEU A C 1
ATOM 655 O O . LEU A 1 79 ? -6.208 10.434 -3.334 1.00 86.50 79 LEU A O 1
ATOM 659 N N . SER A 1 80 ? -6.551 9.517 -5.357 1.00 85.62 80 SER A N 1
ATOM 660 C CA . SER A 1 80 ? -8.009 9.505 -5.263 1.00 85.62 80 SER A CA 1
ATOM 661 C C . SER A 1 80 ? -8.469 8.085 -4.939 1.00 85.62 80 SER A C 1
ATOM 663 O O . SER A 1 80 ? -7.822 7.128 -5.352 1.00 85.62 80 SER A O 1
ATOM 665 N N . TYR A 1 81 ? -9.563 7.932 -4.200 1.00 84.38 81 TYR A N 1
ATOM 666 C CA . TYR A 1 81 ? -10.186 6.634 -3.934 1.00 84.38 81 TYR A CA 1
ATOM 667 C C . TYR A 1 81 ? -11.693 6.793 -3.722 1.00 84.38 81 TYR A C 1
ATOM 669 O O . TYR A 1 81 ? -12.190 7.896 -3.485 1.00 84.38 81 TYR A O 1
ATOM 677 N N . CYS A 1 82 ? -12.429 5.692 -3.829 1.00 83.88 82 CYS A N 1
ATOM 678 C CA . CYS A 1 82 ? -13.868 5.643 -3.583 1.00 83.88 82 CYS A CA 1
ATOM 679 C C . CYS A 1 82 ? -14.270 4.251 -3.083 1.00 83.88 82 CYS A C 1
ATOM 681 O O . CYS A 1 82 ? -13.435 3.361 -2.963 1.00 83.88 82 CYS A O 1
ATOM 683 N N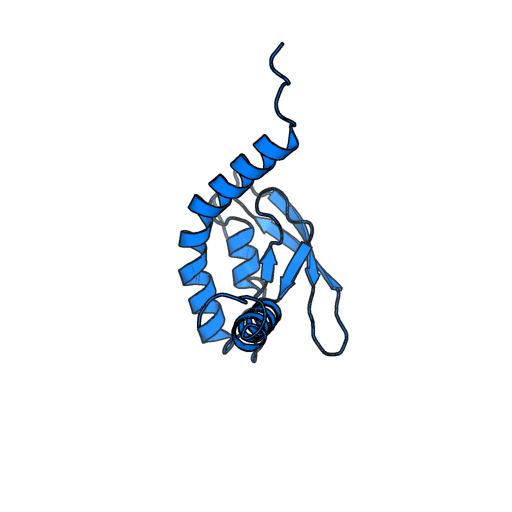 . GLU A 1 83 ? -15.556 4.031 -2.822 1.00 81.06 83 GLU A N 1
ATOM 684 C CA . GLU A 1 83 ? -16.054 2.709 -2.410 1.00 81.06 83 GLU A CA 1
ATOM 685 C C . GLU A 1 83 ? -15.834 1.626 -3.478 1.00 81.06 83 GLU A C 1
ATOM 687 O O . GLU A 1 83 ? -15.561 0.479 -3.141 1.00 81.06 83 GLU A O 1
ATOM 692 N N . CYS A 1 84 ? -15.897 1.984 -4.767 1.00 81.69 84 CYS A N 1
ATOM 693 C CA . CYS A 1 84 ? -15.660 1.044 -5.869 1.00 81.69 84 CYS A CA 1
ATOM 694 C C . CYS A 1 84 ? -14.170 0.735 -6.078 1.00 81.69 84 CYS A C 1
ATOM 696 O O . CYS A 1 84 ? -13.826 -0.341 -6.553 1.00 81.69 84 CYS A O 1
ATOM 698 N N . HIS A 1 85 ? -13.298 1.685 -5.734 1.00 82.50 85 HIS A N 1
ATOM 699 C CA . HIS A 1 85 ? -11.845 1.549 -5.797 1.00 82.50 85 HIS A CA 1
ATOM 700 C C . HIS A 1 85 ? -11.252 1.960 -4.444 1.00 82.50 85 HIS A C 1
ATOM 702 O O . HIS A 1 85 ? -10.797 3.102 -4.289 1.00 82.50 85 HIS A O 1
ATOM 708 N N . PRO A 1 86 ? -11.313 1.057 -3.445 1.00 84.62 86 PRO A N 1
ATOM 709 C CA . PRO A 1 86 ? -10.710 1.261 -2.139 1.00 84.62 86 PRO A CA 1
ATOM 710 C C . PRO A 1 86 ? -9.245 1.672 -2.250 1.00 84.62 86 PRO A C 1
ATOM 712 O O . PRO A 1 86 ? -8.499 1.141 -3.070 1.00 84.62 86 PRO A O 1
ATOM 715 N N . LEU A 1 87 ? -8.805 2.553 -1.354 1.00 86.88 87 LEU A N 1
ATOM 716 C CA . LEU A 1 87 ? -7.445 3.093 -1.350 1.00 86.88 87 LEU A CA 1
ATOM 717 C C . LEU A 1 87 ? -6.353 2.012 -1.369 1.00 86.88 87 LEU A C 1
ATOM 719 O O . LEU A 1 87 ? -5.342 2.172 -2.043 1.00 86.88 87 LEU A O 1
ATOM 723 N N . ALA A 1 88 ? -6.566 0.895 -0.669 1.00 88.00 88 ALA A N 1
ATOM 724 C CA . ALA A 1 88 ? -5.629 -0.227 -0.671 1.00 88.00 88 ALA A CA 1
ATOM 725 C C . ALA A 1 88 ? -5.453 -0.857 -2.063 1.00 88.00 88 ALA A C 1
ATOM 727 O O . ALA A 1 88 ? -4.345 -1.251 -2.414 1.00 88.00 88 ALA A O 1
ATOM 728 N N . LEU A 1 89 ? -6.520 -0.922 -2.865 1.00 86.75 89 LEU A N 1
ATOM 729 C CA . LEU A 1 89 ? -6.456 -1.415 -4.241 1.00 86.75 89 LEU A CA 1
ATOM 730 C C . LEU A 1 89 ? -5.738 -0.417 -5.151 1.00 86.75 89 LEU A C 1
ATOM 732 O O . LEU A 1 89 ? -4.897 -0.822 -5.948 1.00 86.75 89 LEU A O 1
ATOM 736 N N . THR A 1 90 ? -6.006 0.880 -4.981 1.00 87.56 90 THR A N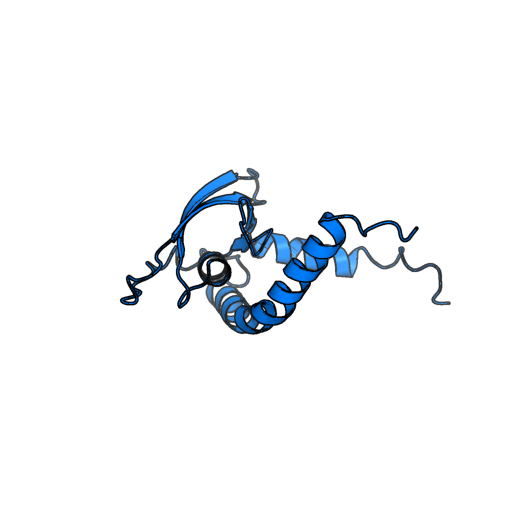 1
ATOM 737 C CA . THR A 1 90 ? -5.283 1.945 -5.692 1.00 87.56 90 THR A CA 1
ATOM 738 C C . THR A 1 90 ? -3.782 1.890 -5.408 1.00 87.56 90 THR A C 1
ATOM 740 O O . THR A 1 90 ? -2.979 1.962 -6.333 1.00 87.56 90 THR A O 1
ATOM 743 N N . LEU A 1 91 ? -3.401 1.721 -4.137 1.00 90.75 91 LEU A N 1
ATOM 744 C CA . LEU A 1 91 ? -2.005 1.590 -3.717 1.00 90.75 91 LEU A CA 1
ATOM 745 C C . LEU A 1 91 ? -1.345 0.343 -4.320 1.00 90.75 91 LEU A C 1
ATOM 747 O O . LEU A 1 91 ? -0.250 0.447 -4.865 1.00 90.75 91 LEU A O 1
ATOM 751 N N . LEU A 1 92 ? -2.017 -0.813 -4.291 1.00 90.00 92 LEU A N 1
ATOM 752 C CA . LEU A 1 92 ? -1.483 -2.045 -4.886 1.00 90.00 92 LEU A CA 1
ATOM 753 C C . LEU A 1 92 ? -1.234 -1.908 -6.385 1.00 90.00 92 LEU A C 1
ATOM 755 O O . LEU A 1 92 ? -0.218 -2.398 -6.870 1.00 90.00 92 LEU A O 1
ATOM 759 N N . GLY A 1 93 ? -2.130 -1.221 -7.099 1.00 86.19 93 GLY A N 1
ATOM 760 C CA . GLY A 1 93 ? -1.977 -0.968 -8.531 1.00 86.19 93 GLY A CA 1
ATOM 761 C C . GLY A 1 93 ? -0.670 -0.252 -8.876 1.00 86.19 93 GLY A C 1
ATOM 762 O O . GLY A 1 93 ? -0.080 -0.537 -9.909 1.00 86.19 93 GLY A O 1
ATOM 763 N N . ILE A 1 94 ? -0.170 0.604 -7.978 1.00 87.69 94 ILE A N 1
ATOM 764 C CA . ILE A 1 94 ? 1.108 1.318 -8.136 1.00 87.69 94 ILE A CA 1
ATOM 765 C C . ILE A 1 94 ? 2.278 0.668 -7.394 1.00 87.69 94 ILE A C 1
ATOM 767 O O . ILE A 1 94 ? 3.328 1.281 -7.217 1.00 87.69 94 ILE A O 1
ATOM 771 N N . GLY A 1 95 ? 2.116 -0.573 -6.939 1.00 91.44 95 GLY A N 1
ATOM 772 C CA . GLY A 1 95 ? 3.176 -1.307 -6.259 1.00 91.44 95 GLY A CA 1
ATOM 773 C C . GLY A 1 95 ? 3.413 -0.903 -4.808 1.00 91.44 95 GLY A C 1
ATOM 774 O O . GLY A 1 95 ? 4.501 -1.141 -4.281 1.00 91.44 95 GLY A O 1
ATOM 775 N N . LEU A 1 96 ? 2.418 -0.304 -4.155 1.00 92.50 96 LEU A N 1
ATOM 776 C CA . LEU A 1 96 ? 2.476 0.121 -2.761 1.00 92.50 96 LEU A CA 1
ATOM 777 C C . LEU A 1 96 ? 1.488 -0.662 -1.894 1.00 92.50 96 LEU A C 1
ATOM 779 O O . LEU A 1 96 ? 0.415 -1.073 -2.328 1.00 92.50 96 LEU A O 1
ATOM 783 N N . PHE A 1 97 ? 1.827 -0.825 -0.621 1.00 92.19 97 PHE A N 1
ATOM 784 C CA . PHE A 1 97 ? 0.959 -1.437 0.375 1.00 92.19 97 PHE A CA 1
ATOM 785 C C . PHE A 1 97 ? 0.769 -0.497 1.568 1.00 92.19 97 PHE A C 1
ATOM 787 O O . PHE A 1 97 ? 1.763 -0.026 2.132 1.00 92.19 97 PHE A O 1
ATOM 794 N N . PRO A 1 98 ? -0.477 -0.196 1.971 1.00 91.62 98 PRO A N 1
ATOM 795 C CA . PRO A 1 98 ? -0.733 0.730 3.066 1.00 91.62 98 PRO A CA 1
ATOM 796 C C . PRO A 1 98 ? -0.259 0.168 4.408 1.00 91.62 98 PRO A C 1
ATOM 798 O O . PRO A 1 98 ? -0.489 -0.997 4.723 1.00 91.62 98 PRO A O 1
ATOM 801 N N . ALA A 1 99 ? 0.302 1.030 5.256 1.00 87.75 99 ALA A N 1
ATOM 802 C CA . ALA A 1 99 ? 0.595 0.678 6.646 1.00 87.75 99 ALA A CA 1
ATOM 803 C C . ALA A 1 99 ? -0.677 0.571 7.520 1.00 87.75 99 ALA A C 1
ATOM 805 O O . ALA A 1 99 ? -0.652 -0.035 8.589 1.00 87.75 99 ALA A O 1
ATOM 806 N N . SER A 1 100 ? -1.796 1.167 7.085 1.00 83.06 100 SER A N 1
ATOM 807 C CA . SER A 1 100 ? -3.088 1.165 7.786 1.00 83.06 100 SER A CA 1
ATOM 808 C C . SER A 1 100 ? -4.254 1.232 6.799 1.00 83.06 100 SER A C 1
ATOM 810 O O . SER A 1 100 ? -4.167 1.912 5.784 1.00 83.06 100 SER A O 1
ATOM 812 N N . LEU A 1 101 ? -5.371 0.570 7.101 1.00 70.88 101 LEU A N 1
ATOM 813 C CA . LEU A 1 101 ? -6.547 0.559 6.219 1.00 70.88 101 LEU A CA 1
ATOM 814 C C . LEU A 1 101 ? -7.490 1.743 6.404 1.00 70.88 101 LEU A C 1
ATOM 816 O O . LEU A 1 101 ? -8.239 2.068 5.490 1.00 70.88 101 LEU A O 1
ATOM 820 N N . ILE A 1 102 ? -7.500 2.346 7.593 1.00 71.06 102 ILE A N 1
ATOM 821 C CA . ILE A 1 102 ? -8.512 3.348 7.947 1.00 71.06 102 ILE A CA 1
ATOM 822 C C . ILE A 1 102 ? -8.082 4.730 7.447 1.00 71.06 102 ILE A C 1
ATOM 824 O O . ILE A 1 102 ? -8.877 5.418 6.820 1.00 71.06 102 ILE A O 1
ATOM 828 N N . CYS A 1 103 ? -6.813 5.089 7.657 1.00 72.50 103 CYS A N 1
ATOM 829 C CA . CYS A 1 103 ? -6.196 6.320 7.160 1.00 72.50 103 CYS A CA 1
ATOM 830 C C . CYS A 1 103 ? -4.682 6.089 6.985 1.00 72.50 103 CYS A C 1
ATOM 832 O O . CY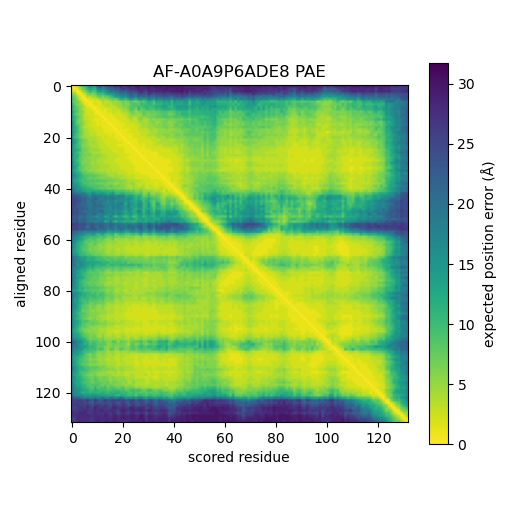S A 1 103 ? -3.918 6.401 7.904 1.00 72.50 103 CYS A O 1
ATOM 834 N N . PRO A 1 104 ? -4.211 5.488 5.879 1.00 81.19 104 PRO A N 1
ATOM 835 C CA . PRO A 1 104 ? -2.778 5.355 5.653 1.00 81.19 104 PRO A CA 1
ATOM 836 C C . PRO A 1 104 ? -2.180 6.727 5.347 1.00 81.19 104 PRO A C 1
ATOM 838 O O . PRO A 1 104 ? -2.461 7.310 4.308 1.00 81.19 104 PRO A O 1
ATOM 841 N N . SER A 1 105 ? -1.325 7.222 6.235 1.00 90.12 105 SER A N 1
ATOM 842 C CA . SER A 1 105 ? -0.393 8.312 5.923 1.00 90.12 105 SER A CA 1
ATOM 843 C C . SER A 1 105 ? 0.884 7.798 5.260 1.00 90.12 105 SER A C 1
ATOM 845 O O . SER A 1 105 ? 1.616 8.567 4.649 1.00 90.12 105 SER A O 1
ATOM 847 N N . ILE A 1 106 ? 1.156 6.496 5.391 1.00 93.25 106 ILE A N 1
ATOM 848 C CA . ILE A 1 106 ? 2.374 5.840 4.922 1.00 93.25 106 ILE A CA 1
ATOM 849 C C . ILE A 1 106 ? 2.003 4.561 4.170 1.00 93.25 106 ILE A C 1
ATOM 851 O O . ILE A 1 106 ? 1.126 3.800 4.599 1.00 93.25 106 ILE A O 1
ATOM 855 N N . ALA A 1 107 ? 2.704 4.306 3.071 1.00 94.38 107 ALA A N 1
ATOM 856 C CA . ALA A 1 107 ? 2.671 3.045 2.345 1.00 94.38 107 ALA A CA 1
ATOM 857 C C . ALA A 1 107 ? 4.091 2.586 1.999 1.00 94.38 107 ALA A C 1
ATOM 859 O O . ALA A 1 107 ? 4.994 3.399 1.832 1.00 94.38 107 ALA A O 1
ATOM 860 N N . PHE A 1 108 ? 4.292 1.279 1.885 1.00 93.88 108 PHE A N 1
ATOM 861 C CA . PHE A 1 108 ? 5.587 0.680 1.569 1.00 93.88 108 PHE A CA 1
ATOM 862 C C . PHE A 1 108 ? 5.574 0.066 0.176 1.00 93.88 108 PHE A C 1
ATOM 864 O O . PHE A 1 108 ? 4.576 -0.527 -0.226 1.00 93.88 108 PHE A O 1
ATOM 871 N N . SER A 1 109 ? 6.702 0.147 -0.528 1.00 92.50 109 SER A N 1
ATOM 872 C CA . SER A 1 109 ? 6.925 -0.624 -1.754 1.00 92.50 109 SER A CA 1
ATOM 873 C C . SER A 1 109 ? 6.696 -2.125 -1.523 1.00 92.50 109 SER A C 1
ATOM 875 O O . SER A 1 109 ? 7.262 -2.726 -0.606 1.00 92.50 109 SER A O 1
ATOM 877 N N . LEU A 1 110 ? 5.883 -2.744 -2.383 1.00 92.19 110 LEU A N 1
ATOM 878 C CA . LEU A 1 110 ? 5.622 -4.185 -2.368 1.00 92.19 110 LEU A CA 1
ATOM 879 C C . LEU A 1 110 ? 6.891 -4.999 -2.609 1.00 92.19 110 LEU A C 1
ATOM 881 O O . LEU A 1 110 ? 7.096 -6.013 -1.945 1.00 92.19 110 LEU A O 1
ATOM 885 N N . GLY A 1 111 ? 7.763 -4.548 -3.516 1.00 89.56 111 GLY A N 1
ATOM 886 C CA . GLY A 1 111 ? 9.048 -5.202 -3.773 1.00 89.56 111 GLY A CA 1
ATOM 887 C C . GLY A 1 111 ? 9.899 -5.274 -2.505 1.00 89.56 111 GLY A C 1
ATOM 888 O O . GLY A 1 111 ? 10.463 -6.317 -2.179 1.00 89.56 111 GLY A O 1
ATOM 889 N N . HIS A 1 112 ? 9.899 -4.202 -1.715 1.00 88.62 112 HIS A N 1
ATOM 890 C CA . HIS A 1 112 ? 10.574 -4.190 -0.425 1.00 88.62 112 HIS A CA 1
ATOM 891 C C . HIS A 1 112 ? 9.906 -5.141 0.590 1.00 88.62 112 HIS A C 1
ATOM 893 O O . HIS A 1 112 ? 10.597 -5.951 1.211 1.00 88.62 112 HIS A O 1
ATOM 899 N N . LEU A 1 113 ? 8.576 -5.132 0.724 1.00 91.00 113 LEU A N 1
ATOM 900 C CA . LEU A 1 113 ? 7.881 -6.076 1.614 1.00 91.00 113 LEU A CA 1
ATOM 901 C C . LEU A 1 113 ? 8.132 -7.546 1.230 1.00 91.00 113 LEU A C 1
ATOM 903 O O . LEU A 1 113 ? 8.256 -8.410 2.101 1.00 91.00 113 LEU A O 1
ATOM 907 N N . LEU A 1 114 ? 8.275 -7.842 -0.063 1.00 89.88 114 LEU A N 1
ATOM 908 C CA . LEU A 1 114 ? 8.661 -9.164 -0.559 1.00 89.88 114 LEU A CA 1
ATOM 909 C C . LEU A 1 114 ? 10.075 -9.564 -0.119 1.00 89.88 114 LEU A C 1
ATOM 911 O O . LEU A 1 114 ? 10.290 -10.703 0.291 1.00 89.88 114 LEU A O 1
ATOM 915 N N . VAL A 1 115 ? 11.034 -8.639 -0.151 1.00 87.44 115 VAL A N 1
ATOM 916 C CA . VAL A 1 115 ? 12.385 -8.889 0.373 1.00 87.44 115 VAL A CA 1
ATOM 917 C C . VAL A 1 115 ? 12.334 -9.155 1.877 1.00 87.44 115 VAL A C 1
ATOM 919 O O . VAL A 1 115 ? 12.863 -10.166 2.335 1.00 87.44 115 VAL A O 1
ATOM 922 N N . VAL A 1 116 ? 11.644 -8.306 2.641 1.00 87.88 116 VAL A N 1
ATOM 923 C CA . VAL A 1 116 ? 11.513 -8.451 4.100 1.00 87.88 116 VAL A CA 1
ATOM 924 C C . VAL A 1 116 ? 10.834 -9.764 4.482 1.00 87.88 116 VAL A C 1
ATOM 926 O O . VAL A 1 116 ? 11.301 -10.457 5.382 1.00 87.88 116 VAL A O 1
ATOM 929 N N . SER A 1 117 ? 9.769 -10.157 3.783 1.00 87.25 117 SER A N 1
ATOM 930 C CA . SER A 1 117 ? 9.094 -11.434 4.043 1.00 87.25 117 SER A CA 1
ATOM 931 C C . SER A 1 117 ? 10.005 -12.639 3.784 1.00 87.25 117 SER A C 1
ATOM 933 O O . SER A 1 117 ? 10.062 -13.541 4.619 1.00 87.25 117 SER A O 1
ATOM 935 N N . LYS A 1 118 ? 10.791 -12.634 2.696 1.00 85.31 118 LYS A N 1
ATOM 936 C CA . LYS A 1 118 ? 11.813 -13.666 2.449 1.00 85.31 118 LYS A CA 1
ATOM 937 C C . LYS A 1 118 ? 12.884 -13.674 3.537 1.00 85.31 118 LYS A C 1
ATOM 939 O O . LYS A 1 118 ? 13.256 -14.745 4.009 1.00 85.31 118 LYS A O 1
ATOM 944 N N . LEU A 1 119 ? 13.346 -12.501 3.973 1.00 84.50 119 LEU A N 1
ATOM 945 C CA . LEU A 1 119 ? 14.289 -12.391 5.084 1.00 84.50 119 LEU A CA 1
ATOM 946 C C . LEU A 1 119 ? 13.718 -13.032 6.352 1.00 84.50 119 LEU A C 1
ATOM 948 O O . LEU A 1 119 ? 14.395 -13.858 6.943 1.00 84.50 119 LEU A O 1
ATOM 952 N N . PHE A 1 120 ? 12.473 -12.749 6.740 1.00 81.56 120 PHE A N 1
ATOM 953 C CA . PHE A 1 120 ? 11.868 -13.364 7.929 1.00 81.56 120 PHE A CA 1
ATOM 954 C C . PHE A 1 120 ? 11.763 -14.892 7.843 1.00 81.56 120 PHE A C 1
ATOM 956 O O . PHE A 1 120 ? 12.015 -15.570 8.839 1.00 81.56 120 PHE A O 1
ATOM 963 N N . ILE A 1 121 ? 11.454 -15.440 6.663 1.00 77.31 121 ILE A N 1
ATOM 964 C CA . ILE A 1 121 ? 11.418 -16.896 6.445 1.00 77.31 121 ILE A CA 1
ATOM 965 C C . ILE A 1 121 ? 12.806 -17.519 6.663 1.00 77.31 121 ILE A C 1
ATOM 967 O O . ILE A 1 121 ? 12.912 -18.592 7.250 1.00 77.31 121 ILE A O 1
ATOM 971 N N . HIS A 1 122 ? 13.874 -16.848 6.222 1.00 73.50 122 HIS A N 1
ATOM 972 C CA . HIS A 1 122 ? 15.235 -17.396 6.253 1.00 73.50 122 HIS A CA 1
ATOM 973 C C . HIS A 1 122 ? 16.062 -17.006 7.491 1.00 73.50 122 HIS A C 1
ATOM 975 O O . HIS A 1 122 ? 16.999 -17.717 7.841 1.00 73.50 122 HIS A O 1
ATOM 981 N N . ILE A 1 123 ? 15.716 -15.914 8.178 1.00 68.94 123 ILE A N 1
ATOM 982 C CA . ILE A 1 123 ? 16.337 -15.467 9.438 1.00 68.94 123 ILE A CA 1
ATOM 983 C C . ILE A 1 123 ? 15.755 -16.225 10.643 1.00 68.94 123 ILE A C 1
ATOM 985 O O . ILE A 1 123 ? 16.359 -16.239 11.715 1.00 68.94 123 ILE A O 1
ATOM 989 N N . SER A 1 124 ? 14.631 -16.932 10.476 1.00 56.97 124 SER A N 1
ATOM 990 C CA . SER A 1 124 ? 14.036 -17.758 11.529 1.00 56.97 124 SER A CA 1
ATOM 991 C C . SER A 1 124 ? 14.473 -19.239 11.506 1.00 56.97 124 SER A C 1
ATOM 993 O O . SER A 1 124 ? 13.634 -20.109 11.269 1.00 56.97 124 SER A O 1
ATOM 995 N N . PRO A 1 125 ? 15.728 -19.573 11.876 1.00 52.56 125 PRO A N 1
ATOM 996 C CA . PRO A 1 125 ? 16.003 -20.857 12.528 1.00 52.56 125 PRO A CA 1
ATOM 997 C C . PRO A 1 125 ? 16.122 -20.751 14.059 1.00 52.56 125 PRO A C 1
ATOM 999 O O . PRO A 1 125 ? 16.099 -21.776 14.729 1.00 52.56 125 PRO A O 1
ATOM 1002 N N . THR A 1 126 ? 16.245 -19.548 14.639 1.00 53.81 126 THR A N 1
ATOM 1003 C CA . THR A 1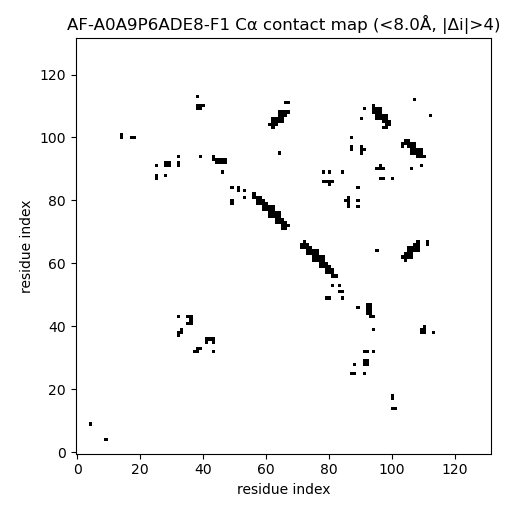 126 ? 16.771 -19.402 16.020 1.00 53.81 126 THR A CA 1
ATOM 1004 C C . THR A 1 126 ? 15.794 -18.817 17.051 1.00 53.81 126 THR A C 1
ATOM 1006 O O . THR A 1 126 ? 16.145 -18.713 18.222 1.00 53.81 126 THR A O 1
ATOM 1009 N N . LEU A 1 127 ? 14.563 -18.448 16.673 1.00 52.81 127 LEU A N 1
ATOM 1010 C CA . LEU A 1 127 ? 13.573 -17.882 17.614 1.00 52.81 127 LEU A CA 1
ATOM 1011 C C . LEU A 1 127 ? 12.580 -18.906 18.194 1.00 52.81 127 LEU A C 1
ATOM 1013 O O . LEU A 1 127 ? 11.736 -18.534 19.006 1.00 52.81 127 LEU A O 1
ATOM 1017 N N . LEU A 1 128 ? 12.701 -20.190 17.844 1.00 50.44 128 LEU A N 1
ATOM 1018 C CA . LEU A 1 128 ? 11.965 -21.285 18.487 1.00 50.44 128 LEU A CA 1
ATOM 1019 C C . LEU A 1 128 ? 12.931 -22.226 19.230 1.00 50.44 128 LEU A C 1
ATOM 1021 O O . LEU A 1 128 ? 13.222 -23.317 18.738 1.00 50.44 128 LEU A O 1
ATOM 1025 N N . PRO A 1 129 ? 13.437 -21.860 20.422 1.00 45.94 129 PRO A N 1
ATOM 1026 C CA . PRO A 1 129 ? 13.988 -22.855 21.330 1.00 45.94 129 PRO A CA 1
ATOM 1027 C C . PRO A 1 129 ? 12.820 -23.711 21.852 1.00 45.94 129 PRO A C 1
ATOM 1029 O O . PRO A 1 129 ? 12.103 -23.304 22.763 1.00 45.94 129 PRO A O 1
ATOM 1032 N N . GLY A 1 130 ? 12.580 -24.870 21.230 1.00 53.41 130 GLY A N 1
ATOM 1033 C CA . GLY A 1 130 ? 11.533 -25.798 21.680 1.00 53.41 130 GLY A CA 1
ATOM 1034 C C . GLY A 1 130 ? 11.136 -26.938 20.738 1.00 53.41 130 GLY A C 1
ATOM 1035 O O . GLY A 1 130 ? 10.223 -27.681 21.079 1.00 53.41 130 GLY A O 1
ATOM 1036 N N . ALA A 1 131 ? 11.777 -27.097 19.577 1.00 45.72 131 ALA A N 1
ATOM 1037 C CA . ALA A 1 131 ? 11.530 -28.231 18.683 1.00 45.72 131 ALA A CA 1
ATOM 1038 C C . ALA A 1 131 ? 12.787 -29.106 18.539 1.00 45.72 131 ALA A C 1
ATOM 1040 O O . ALA A 1 131 ? 13.416 -29.135 17.483 1.00 45.72 131 ALA A O 1
ATOM 1041 N N . ALA A 1 132 ? 13.165 -29.780 19.626 1.00 40.47 132 ALA A N 1
ATOM 1042 C CA . ALA A 1 132 ? 14.032 -30.957 19.635 1.00 40.47 132 ALA A CA 1
ATOM 1043 C C . ALA A 1 132 ? 13.655 -31.833 20.832 1.00 40.47 132 ALA A C 1
ATOM 1045 O O . ALA A 1 132 ? 13.462 -31.253 21.926 1.00 40.47 132 ALA A O 1
#